Protein AF-A0A2J4YBK4-F1 (afdb_monomer)

Secondary structure (DSSP, 8-state):
--HHHHHHHHHHHHHHHSPPEEEEE-S--TTHHHHHHHHHHS---EEEEE-TT-TTHHHHHTTSEEPPHHHHHHS--SS--SEEEES---HHHHHHHHHT---SHHHHHHHHHHHTTPPEEE--TTT-TT-

Organism: NCBI:txid1134687

Sequence (131 aa):
MTDQQMEDLVERIIQRLRPPVLVMVTAAAGYRHAIRQRLAGCGESLHLALDSGIDDGEQWRAIGKTLPAADWQQELPSVSYKALLLPFLDYPLAADLVKGSLHGPVARRVHDALLSGLPVLALRYHCAPAS

Structure (mmCIF, N/CA/C/O backbone):
data_AF-A0A2J4YBK4-F1
#
_entry.id   AF-A0A2J4YBK4-F1
#
loop_
_atom_site.group_PDB
_atom_site.id
_atom_site.type_symbol
_atom_site.label_atom_id
_atom_site.label_alt_id
_atom_site.label_comp_id
_atom_site.label_asym_id
_atom_site.label_entity_id
_atom_site.label_seq_id
_atom_site.pdbx_PDB_ins_code
_atom_site.Cartn_x
_atom_site.Cartn_y
_atom_site.Cartn_z
_atom_site.occupancy
_atom_site.B_iso_or_equiv
_atom_site.auth_seq_id
_atom_site.auth_comp_id
_atom_site.auth_asym_id
_atom_site.auth_atom_id
_atom_site.pdbx_PDB_model_num
ATOM 1 N N . MET A 1 1 ? -28.035 19.383 20.417 1.00 56.47 1 MET A N 1
ATOM 2 C CA . MET A 1 1 ? -27.454 18.349 19.539 1.00 56.47 1 MET A CA 1
ATOM 3 C C . MET A 1 1 ? -28.577 17.815 18.688 1.00 56.47 1 MET A C 1
ATOM 5 O O . MET A 1 1 ? -29.600 17.451 19.251 1.00 56.47 1 MET A O 1
ATOM 9 N N . THR A 1 2 ? -28.431 17.874 17.371 1.00 83.69 2 THR A N 1
ATOM 10 C CA . THR A 1 2 ? -29.380 17.273 16.425 1.00 83.69 2 THR A CA 1
ATOM 11 C C . THR A 1 2 ? -28.954 15.839 16.112 1.00 83.69 2 THR A C 1
ATOM 13 O O . THR A 1 2 ? -27.771 15.521 16.235 1.00 83.69 2 THR A O 1
ATOM 16 N N . ASP A 1 3 ? -29.885 14.980 15.694 1.00 82.06 3 ASP A N 1
ATOM 17 C CA . ASP A 1 3 ? -29.578 13.584 15.338 1.00 82.06 3 ASP A CA 1
ATOM 18 C C . ASP A 1 3 ? -28.480 13.487 14.264 1.00 82.06 3 ASP A C 1
ATOM 20 O O . ASP A 1 3 ? -27.552 12.694 14.398 1.00 82.06 3 ASP A O 1
ATOM 24 N N . GLN A 1 4 ? -28.474 14.418 13.302 1.00 79.88 4 GLN A N 1
ATOM 25 C CA . GLN A 1 4 ? -27.421 14.559 12.288 1.00 79.88 4 GLN A CA 1
ATOM 26 C C . GLN A 1 4 ? -26.012 14.744 12.891 1.00 79.88 4 GLN A C 1
ATOM 28 O O . GLN A 1 4 ? -25.040 14.166 12.420 1.00 79.88 4 GLN A O 1
ATOM 33 N N . GLN A 1 5 ? -25.886 15.536 13.962 1.00 80.06 5 GLN A N 1
ATOM 34 C CA . GLN A 1 5 ? -24.597 15.764 14.626 1.00 80.06 5 GLN A CA 1
ATOM 35 C C . GLN A 1 5 ? -24.122 14.533 15.403 1.00 80.06 5 GLN A C 1
ATOM 37 O O . GLN A 1 5 ? -22.917 14.354 15.575 1.00 80.06 5 GLN A O 1
ATOM 42 N N . MET A 1 6 ? -25.049 13.707 15.900 1.00 80.50 6 MET A N 1
ATOM 43 C CA . MET A 1 6 ? -24.711 12.433 16.535 1.00 80.50 6 MET A CA 1
ATOM 44 C C . MET A 1 6 ? -24.243 11.411 15.503 1.00 80.50 6 MET A C 1
ATOM 46 O O . MET A 1 6 ? -23.223 10.769 15.740 1.00 80.50 6 MET A O 1
ATOM 50 N N . GLU A 1 7 ? -24.922 11.298 14.361 1.00 84.50 7 GLU A N 1
ATOM 51 C CA . GLU A 1 7 ? -24.507 10.409 13.268 1.00 84.50 7 GLU A CA 1
ATOM 52 C C . GLU A 1 7 ? -23.102 10.760 12.759 1.00 84.50 7 GLU A C 1
ATOM 54 O O . GLU A 1 7 ? -22.226 9.892 12.749 1.00 84.50 7 GLU A O 1
ATOM 59 N N . ASP A 1 8 ? -22.834 12.041 12.485 1.00 82.19 8 ASP A N 1
ATOM 60 C CA . ASP A 1 8 ? -21.510 12.513 12.055 1.00 82.19 8 ASP A CA 1
ATOM 61 C C . ASP A 1 8 ? -20.415 12.218 13.099 1.00 82.19 8 ASP A C 1
ATOM 63 O O . ASP A 1 8 ? -19.264 11.908 12.769 1.00 82.19 8 ASP A O 1
ATOM 67 N N . LEU A 1 9 ? -20.746 12.337 14.390 1.00 84.31 9 LEU A N 1
ATOM 68 C CA . LEU A 1 9 ? -19.809 12.061 15.477 1.00 84.31 9 LEU A CA 1
ATOM 69 C C . LEU A 1 9 ? -19.514 10.561 15.586 1.00 84.31 9 LEU A C 1
ATOM 71 O O . LEU A 1 9 ? -18.352 10.173 15.726 1.00 84.31 9 LEU A O 1
ATOM 75 N N . VAL A 1 10 ? -20.549 9.724 15.512 1.00 82.94 10 VAL A N 1
ATOM 76 C CA . VAL A 1 10 ? -20.431 8.263 15.559 1.00 82.94 10 VAL A CA 1
ATOM 77 C C . VAL A 1 10 ? -19.610 7.766 14.376 1.00 82.94 10 VAL A C 1
ATOM 79 O O . VAL A 1 10 ? -18.678 6.987 14.575 1.00 82.94 10 VAL A O 1
ATOM 82 N N . GLU A 1 11 ? -19.871 8.269 13.170 1.00 79.94 11 GLU A N 1
ATOM 83 C CA . GLU A 1 11 ? -19.113 7.901 11.977 1.00 79.94 11 GLU A CA 1
ATOM 84 C C . GLU A 1 11 ? -17.627 8.262 12.128 1.00 79.94 11 GLU A C 1
ATOM 86 O O . GLU A 1 11 ? -16.749 7.429 11.888 1.00 79.94 11 GLU A O 1
ATOM 91 N N . ARG A 1 12 ? -17.321 9.455 12.658 1.00 74.50 12 ARG A N 1
ATOM 92 C CA . ARG A 1 12 ? -15.939 9.874 12.957 1.00 74.50 12 ARG A CA 1
ATOM 93 C C . ARG A 1 12 ? -15.260 9.017 14.025 1.00 74.50 12 ARG A C 1
ATOM 95 O O . ARG A 1 12 ? -14.056 8.777 13.931 1.00 74.50 12 ARG A O 1
ATOM 102 N N . ILE A 1 13 ? -15.988 8.574 15.049 1.00 79.25 13 ILE A N 1
ATOM 103 C CA . ILE A 1 13 ? -15.440 7.710 16.106 1.00 79.25 13 ILE A CA 1
ATOM 104 C C . ILE A 1 13 ? -15.163 6.311 15.556 1.00 79.25 13 ILE A C 1
ATOM 106 O O . ILE A 1 13 ? -14.072 5.785 15.763 1.00 79.25 13 ILE A O 1
ATOM 110 N N . ILE A 1 14 ? -16.101 5.734 14.803 1.00 76.06 14 ILE A N 1
ATOM 111 C CA . ILE A 1 14 ? -15.923 4.426 14.163 1.00 76.06 14 ILE A CA 1
ATOM 112 C C . ILE A 1 14 ? -14.732 4.464 13.201 1.00 76.06 14 ILE A C 1
ATOM 114 O O . ILE A 1 14 ? -13.900 3.559 13.225 1.00 76.06 14 ILE A O 1
ATOM 118 N N . GLN A 1 15 ? -14.596 5.533 12.413 1.00 67.38 15 GLN A N 1
ATOM 119 C CA . GLN A 1 15 ? -13.450 5.737 11.526 1.00 67.38 15 GLN A CA 1
ATOM 120 C C . GLN A 1 15 ? -12.113 5.778 12.275 1.00 67.38 15 GLN A C 1
ATOM 122 O O . GLN A 1 15 ? -11.118 5.233 11.808 1.00 67.38 15 GLN A O 1
ATOM 127 N N . ARG A 1 16 ? -12.086 6.368 13.475 1.00 68.44 16 ARG A N 1
ATOM 128 C CA . ARG A 1 16 ? -10.891 6.400 14.333 1.00 68.44 16 ARG A CA 1
ATOM 129 C C . ARG A 1 16 ? -10.563 5.062 14.992 1.00 68.44 16 ARG A C 1
ATOM 131 O O . ARG A 1 16 ? -9.412 4.851 15.357 1.00 68.44 16 ARG A O 1
ATOM 138 N N . LEU A 1 17 ? -11.555 4.193 15.171 1.00 75.81 17 LEU A N 1
ATOM 139 C CA . LEU A 1 17 ? -11.377 2.865 15.761 1.00 75.81 17 LEU A CA 1
ATOM 140 C C . LEU A 1 17 ? -10.903 1.825 14.738 1.00 75.81 17 LEU A C 1
ATOM 142 O O . LEU A 1 17 ? -10.363 0.792 15.132 1.00 75.81 17 LEU A O 1
ATOM 146 N N . ARG A 1 18 ? -11.097 2.071 13.436 1.00 83.06 18 ARG A N 1
ATOM 147 C CA . ARG A 1 18 ? -10.636 1.152 12.391 1.00 83.06 18 ARG A CA 1
ATOM 148 C C . ARG A 1 18 ? -9.106 1.182 12.284 1.00 83.06 18 ARG A C 1
ATOM 150 O O . ARG A 1 18 ? -8.525 2.269 12.233 1.00 83.06 18 ARG A O 1
ATOM 157 N N . PRO A 1 19 ? -8.443 0.013 12.208 1.00 90.62 19 PRO A N 1
ATOM 158 C CA . PRO A 1 19 ? -7.005 -0.026 12.007 1.00 90.62 19 PRO A CA 1
ATOM 159 C C . PRO A 1 19 ? -6.648 0.626 10.659 1.00 90.62 19 PRO A C 1
ATOM 161 O O . PRO A 1 19 ? -7.325 0.353 9.661 1.00 90.62 19 PRO A O 1
ATOM 164 N N . PRO A 1 20 ? -5.612 1.480 10.600 1.00 94.06 20 PRO A N 1
ATOM 165 C CA . PRO A 1 20 ? -5.244 2.172 9.372 1.00 94.06 20 PRO A CA 1
ATOM 166 C C . PRO A 1 20 ? -4.738 1.206 8.292 1.00 94.06 20 PRO A C 1
ATOM 168 O O . PRO A 1 20 ? -4.363 0.060 8.562 1.00 94.06 20 PRO A O 1
ATOM 171 N N . VAL A 1 21 ? -4.688 1.695 7.055 1.00 95.25 21 VAL A N 1
ATOM 172 C CA . VAL A 1 21 ? -3.984 1.056 5.937 1.00 95.25 21 VAL A CA 1
ATOM 173 C C . VAL A 1 21 ? -2.603 1.672 5.808 1.00 95.25 21 VAL A C 1
ATOM 175 O O . VAL A 1 21 ? -2.472 2.894 5.717 1.00 95.25 21 VAL A O 1
ATOM 178 N N . LEU A 1 22 ? -1.577 0.826 5.756 1.00 96.69 22 LEU A N 1
ATOM 179 C CA . LEU A 1 22 ? -0.231 1.260 5.406 1.00 96.69 22 LEU A CA 1
ATOM 180 C C . LEU A 1 22 ? -0.114 1.329 3.884 1.00 96.69 22 LEU A C 1
ATOM 182 O O . LEU A 1 22 ? -0.236 0.311 3.217 1.00 96.69 22 LEU A O 1
ATOM 186 N N . VAL A 1 23 ? 0.131 2.507 3.323 1.00 95.50 23 VAL A N 1
ATOM 187 C CA . VAL A 1 23 ? 0.313 2.701 1.881 1.00 95.50 23 VAL A CA 1
ATOM 188 C C . VAL A 1 23 ? 1.783 2.979 1.601 1.00 95.50 23 VAL A C 1
ATOM 190 O O . VAL A 1 23 ? 2.321 3.984 2.064 1.00 95.50 23 VAL A O 1
ATOM 193 N N . MET A 1 24 ? 2.427 2.105 0.831 1.00 94.25 24 MET A N 1
ATOM 194 C CA . MET A 1 24 ? 3.820 2.275 0.412 1.00 94.25 24 MET A CA 1
ATOM 195 C C . MET A 1 24 ? 3.880 2.839 -0.997 1.00 94.25 24 MET A C 1
ATOM 197 O O . MET A 1 24 ? 3.503 2.169 -1.955 1.00 94.25 24 MET A O 1
ATOM 201 N N . VAL A 1 25 ? 4.339 4.078 -1.128 1.00 91.56 25 VAL A N 1
ATOM 202 C CA . VAL A 1 25 ? 4.431 4.769 -2.415 1.00 91.56 25 VAL A CA 1
ATOM 203 C C . VAL A 1 25 ? 5.873 4.699 -2.898 1.00 91.56 25 VAL A C 1
ATOM 205 O O . VAL A 1 25 ? 6.792 4.994 -2.139 1.00 91.56 25 VAL A O 1
ATOM 208 N N . THR A 1 26 ? 6.061 4.309 -4.155 1.00 89.12 26 THR A N 1
ATOM 209 C CA . THR A 1 26 ? 7.371 4.190 -4.810 1.00 89.12 26 THR A CA 1
ATOM 210 C C . THR A 1 26 ? 7.558 5.280 -5.867 1.00 89.12 26 THR A C 1
ATOM 212 O O . THR A 1 26 ? 6.619 5.996 -6.229 1.00 89.12 26 THR A O 1
ATOM 215 N N . ALA A 1 27 ? 8.768 5.375 -6.424 1.00 83.88 27 ALA A N 1
ATOM 216 C CA . ALA A 1 27 ? 9.092 6.281 -7.525 1.00 83.88 27 ALA A CA 1
ATOM 217 C C . ALA A 1 27 ? 8.410 5.921 -8.868 1.00 83.88 27 ALA A C 1
ATOM 219 O O . ALA A 1 27 ? 8.535 6.668 -9.839 1.00 83.88 27 ALA A O 1
ATOM 220 N N . ALA A 1 28 ? 7.609 4.853 -8.948 1.00 79.44 28 ALA A N 1
ATOM 221 C CA . ALA A 1 28 ? 6.833 4.538 -10.147 1.00 79.44 28 ALA A CA 1
ATOM 222 C C . ALA A 1 28 ? 5.820 5.657 -10.461 1.00 79.44 28 ALA A C 1
ATOM 224 O O . ALA A 1 28 ? 5.045 6.063 -9.597 1.00 79.44 28 ALA A O 1
ATOM 225 N N . ALA A 1 29 ? 5.848 6.194 -11.684 1.00 69.81 29 ALA A N 1
ATOM 226 C CA . ALA A 1 29 ? 5.127 7.423 -12.049 1.00 69.81 29 ALA A CA 1
ATOM 227 C C . ALA A 1 29 ? 3.737 7.211 -12.680 1.00 69.81 29 ALA A C 1
ATOM 229 O O . ALA A 1 29 ? 2.962 8.162 -12.794 1.00 69.81 29 ALA A O 1
ATOM 230 N N . GLY A 1 30 ? 3.394 5.991 -13.103 1.00 72.38 30 GLY A N 1
ATOM 231 C CA . GLY A 1 30 ? 2.123 5.741 -13.790 1.00 72.38 30 GLY A CA 1
ATOM 232 C C . GLY A 1 30 ? 0.928 6.092 -12.902 1.00 72.38 30 GLY A C 1
ATOM 233 O O . GLY A 1 30 ? 0.917 5.721 -11.750 1.00 72.38 30 GLY A O 1
ATOM 234 N N . TYR A 1 31 ? -0.088 6.797 -13.403 1.00 74.62 31 TYR A N 1
ATOM 235 C CA . TYR A 1 31 ? -1.429 6.877 -12.787 1.00 74.62 31 TYR A CA 1
ATOM 236 C C . TYR A 1 31 ? -1.540 7.328 -11.316 1.00 74.62 31 TYR A C 1
ATOM 238 O O . TYR A 1 31 ? -2.589 7.156 -10.686 1.00 74.62 31 TYR A O 1
ATOM 246 N N . ARG A 1 32 ? -0.503 7.973 -10.769 1.00 82.19 32 ARG A N 1
ATOM 247 C CA . ARG A 1 32 ? -0.477 8.438 -9.374 1.00 82.19 32 ARG A CA 1
ATOM 248 C C . ARG A 1 32 ? -1.674 9.318 -9.018 1.00 82.19 32 ARG A C 1
ATOM 250 O O . ARG A 1 32 ? -2.228 9.190 -7.932 1.00 82.19 32 ARG A O 1
ATOM 257 N N . HIS A 1 33 ? -2.117 10.161 -9.951 1.00 84.62 33 HIS A N 1
ATOM 258 C CA . HIS A 1 33 ? -3.288 11.015 -9.757 1.00 84.62 33 HIS A CA 1
ATOM 259 C C . HIS A 1 33 ? -4.579 10.212 -9.530 1.00 84.62 33 HIS A C 1
ATOM 261 O O . HIS A 1 33 ? -5.272 10.442 -8.541 1.00 84.62 33 HIS A O 1
ATOM 267 N N . ALA A 1 34 ? -4.879 9.245 -10.404 1.00 84.56 34 ALA A N 1
ATOM 268 C CA . ALA A 1 34 ? -6.097 8.437 -10.312 1.00 84.56 34 ALA A CA 1
ATOM 269 C C . ALA A 1 34 ? -6.119 7.590 -9.033 1.00 84.56 34 ALA A C 1
ATOM 271 O O . ALA A 1 34 ? -7.134 7.508 -8.343 1.00 84.56 34 ALA A O 1
ATOM 272 N N . ILE A 1 35 ? -4.973 7.009 -8.680 1.00 86.31 35 ILE A N 1
ATOM 273 C CA . ILE A 1 35 ? -4.821 6.230 -7.452 1.00 86.31 35 ILE A CA 1
ATOM 274 C C . ILE A 1 35 ? -5.023 7.106 -6.220 1.00 86.31 35 ILE A C 1
ATOM 276 O O . ILE A 1 35 ? -5.800 6.738 -5.342 1.00 86.31 35 ILE A O 1
ATOM 280 N N . ARG A 1 36 ? -4.384 8.281 -6.162 1.00 89.94 36 ARG A N 1
ATOM 281 C CA . ARG A 1 36 ? -4.586 9.217 -5.051 1.00 89.94 36 ARG A CA 1
ATOM 282 C C . ARG A 1 36 ? -6.042 9.623 -4.899 1.00 89.94 36 ARG A C 1
ATOM 284 O O . ARG A 1 36 ? -6.531 9.630 -3.778 1.00 89.94 36 ARG A O 1
ATOM 291 N N . GLN A 1 37 ? -6.735 9.936 -5.995 1.00 88.00 37 GLN A N 1
ATOM 292 C CA . GLN A 1 37 ? -8.150 10.304 -5.930 1.00 88.00 37 GLN A CA 1
ATOM 293 C C . GLN A 1 37 ? -9.009 9.175 -5.357 1.00 88.00 37 GLN A C 1
ATOM 295 O O . GLN A 1 37 ? -9.834 9.415 -4.478 1.00 88.00 37 GLN A O 1
ATOM 300 N N . ARG A 1 38 ? -8.788 7.934 -5.801 1.00 87.19 38 ARG A N 1
ATOM 301 C CA . ARG A 1 38 ? -9.522 6.774 -5.278 1.00 87.19 38 ARG A CA 1
ATOM 302 C C . ARG A 1 38 ? -9.206 6.501 -3.809 1.00 87.19 38 ARG A C 1
ATOM 304 O O . ARG A 1 38 ? -10.114 6.187 -3.048 1.00 87.19 38 ARG A O 1
ATOM 311 N N . LEU A 1 39 ? -7.948 6.663 -3.399 1.00 89.38 39 LEU A N 1
ATOM 312 C CA . LEU A 1 39 ? -7.542 6.520 -2.000 1.00 89.38 39 LEU A CA 1
ATOM 313 C C . LEU A 1 39 ? -8.116 7.626 -1.113 1.00 89.38 39 LEU A C 1
ATOM 315 O O . LEU A 1 39 ? -8.605 7.333 -0.030 1.00 89.38 39 LEU A O 1
ATOM 319 N N . ALA A 1 40 ? -8.146 8.871 -1.582 1.00 89.12 40 ALA A N 1
ATOM 320 C CA . ALA A 1 40 ? -8.802 9.959 -0.863 1.00 89.12 40 ALA A CA 1
ATOM 321 C C . ALA A 1 40 ? -10.311 9.703 -0.680 1.00 89.12 40 ALA A C 1
ATOM 323 O O . ALA A 1 40 ? -10.876 10.055 0.351 1.00 89.12 40 ALA A O 1
ATOM 324 N N . GLY A 1 41 ? -10.957 9.064 -1.661 1.00 86.56 41 GLY A N 1
ATOM 325 C CA . GLY A 1 41 ? -12.387 8.748 -1.631 1.00 86.56 41 GLY A CA 1
ATOM 326 C C . GLY A 1 41 ? -12.769 7.452 -0.908 1.00 86.56 41 GLY A C 1
ATOM 327 O O . GLY A 1 4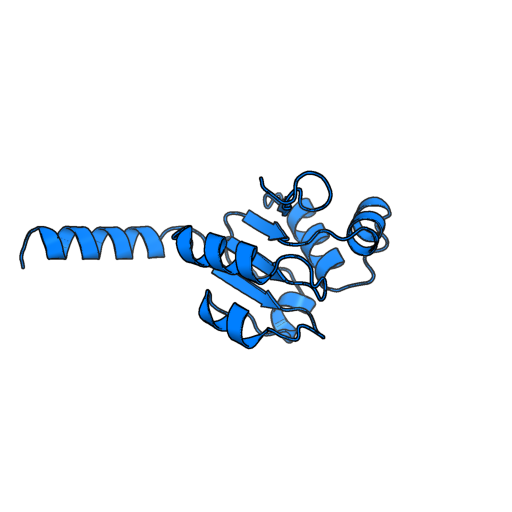1 ? -13.956 7.221 -0.702 1.00 86.56 41 GLY A O 1
ATOM 328 N N . CYS A 1 42 ? -11.816 6.595 -0.520 1.00 84.81 42 CYS A N 1
ATOM 329 C CA . CYS A 1 42 ? -12.139 5.284 0.066 1.00 84.81 42 CYS A CA 1
ATOM 330 C C . CYS A 1 42 ? -12.592 5.348 1.533 1.00 84.81 42 CYS A C 1
ATOM 332 O O . CYS A 1 42 ? -13.088 4.357 2.063 1.00 84.81 42 CYS A O 1
ATOM 334 N N . GLY A 1 43 ? -12.427 6.505 2.184 1.00 85.31 43 GLY A N 1
ATOM 335 C CA . GLY A 1 43 ? -12.841 6.716 3.570 1.00 85.31 43 GLY A CA 1
ATOM 336 C C . GLY A 1 43 ? -12.026 5.917 4.585 1.00 85.31 43 GLY A C 1
ATOM 337 O O . GLY A 1 43 ? -12.509 5.688 5.683 1.00 85.31 43 GLY A O 1
ATOM 338 N N . GLU A 1 44 ? -10.825 5.460 4.234 1.00 89.44 44 GLU A N 1
ATOM 339 C CA . GLU A 1 44 ? -9.939 4.726 5.137 1.00 89.44 44 GLU A CA 1
ATOM 340 C C . GLU A 1 44 ? -8.905 5.650 5.777 1.00 89.44 44 GLU A C 1
ATOM 342 O O . GLU A 1 44 ? -8.432 6.601 5.157 1.00 89.44 44 GLU A O 1
ATOM 347 N N . SER A 1 45 ? -8.498 5.345 7.011 1.00 91.75 45 SER A N 1
ATOM 348 C CA . SER A 1 45 ? -7.352 6.014 7.629 1.00 91.75 45 SER A CA 1
ATOM 349 C C . SER A 1 45 ? -6.060 5.532 6.965 1.00 91.75 45 SER A C 1
ATOM 351 O O . SER A 1 45 ? -5.718 4.351 7.046 1.00 91.75 45 SER A O 1
ATOM 353 N N . LEU A 1 46 ? -5.348 6.434 6.287 1.00 94.31 46 LEU A N 1
ATOM 354 C CA . LEU A 1 46 ? -4.140 6.107 5.527 1.00 94.31 46 LEU A CA 1
ATOM 355 C C . LEU A 1 46 ? -2.883 6.567 6.268 1.00 94.31 46 LEU A C 1
ATOM 357 O O . LEU A 1 46 ? -2.740 7.747 6.598 1.00 94.31 46 LEU A O 1
ATOM 361 N N . HIS A 1 47 ? -1.945 5.644 6.477 1.00 95.94 47 HIS A N 1
ATOM 362 C CA . HIS A 1 47 ? -0.566 5.952 6.851 1.00 95.94 47 HIS A CA 1
ATOM 363 C C . HIS A 1 47 ? 0.331 5.774 5.626 1.00 95.94 47 HIS A C 1
ATOM 365 O O . HIS A 1 47 ? 0.344 4.708 5.019 1.00 95.94 47 HIS A O 1
ATOM 371 N N . LEU A 1 48 ? 1.077 6.808 5.253 1.00 95.69 48 LEU A N 1
ATOM 372 C CA . LEU A 1 48 ? 1.835 6.865 4.008 1.00 95.69 48 LEU A CA 1
ATOM 373 C C . LEU A 1 48 ? 3.329 6.710 4.288 1.00 95.69 48 LEU A C 1
ATOM 375 O O . LEU A 1 48 ? 3.929 7.539 4.972 1.00 95.69 48 LEU A O 1
ATOM 379 N N . ALA A 1 49 ? 3.927 5.671 3.721 1.00 95.56 49 ALA A N 1
ATOM 380 C CA . ALA A 1 49 ? 5.366 5.472 3.653 1.00 95.56 49 ALA A CA 1
ATOM 381 C C . ALA A 1 49 ? 5.834 5.869 2.248 1.00 95.56 49 ALA A C 1
ATOM 383 O O . ALA A 1 49 ? 5.571 5.169 1.269 1.00 95.56 49 ALA A O 1
ATOM 384 N N . LEU A 1 50 ? 6.460 7.041 2.150 1.00 93.75 50 LEU A N 1
ATOM 385 C CA . LEU A 1 50 ? 6.917 7.619 0.888 1.00 93.75 50 LEU A CA 1
ATOM 386 C C . LEU A 1 50 ? 8.392 7.286 0.680 1.00 93.75 50 LEU A C 1
ATOM 388 O O . LEU A 1 50 ? 9.230 7.735 1.464 1.00 93.75 50 LEU A O 1
ATOM 392 N N . ASP A 1 51 ? 8.700 6.516 -0.362 1.00 90.62 51 ASP A N 1
ATOM 393 C CA . ASP A 1 51 ? 10.080 6.283 -0.783 1.00 90.62 51 ASP A CA 1
ATOM 394 C C . ASP A 1 51 ? 10.752 7.573 -1.293 1.00 90.62 51 ASP A C 1
ATOM 396 O O . ASP A 1 51 ? 10.106 8.572 -1.625 1.00 90.62 51 ASP A O 1
ATOM 400 N N . SER A 1 52 ? 12.079 7.565 -1.338 1.00 83.81 52 SER A N 1
ATOM 401 C CA . SER A 1 52 ? 12.860 8.651 -1.928 1.00 83.81 52 SER A CA 1
ATOM 402 C C . SER A 1 52 ? 12.593 8.790 -3.436 1.00 83.81 52 SER A C 1
ATOM 404 O O . SER A 1 52 ? 12.298 7.814 -4.122 1.00 83.81 52 SER A O 1
ATOM 406 N N . GLY A 1 53 ? 12.687 10.015 -3.966 1.00 81.12 53 GLY A N 1
ATOM 407 C CA . GLY A 1 53 ? 12.514 10.267 -5.405 1.00 81.12 53 GLY A CA 1
ATOM 408 C C . GLY A 1 53 ? 11.057 10.324 -5.885 1.00 81.12 53 GLY A C 1
ATOM 409 O O . GLY A 1 53 ? 10.782 10.096 -7.060 1.00 81.12 53 GLY A O 1
ATOM 410 N N . ILE A 1 54 ? 10.106 10.613 -4.992 1.00 85.38 54 ILE A N 1
ATOM 411 C CA . ILE A 1 54 ? 8.703 10.851 -5.358 1.00 85.38 54 ILE A CA 1
ATOM 412 C C . ILE A 1 54 ? 8.489 12.341 -5.637 1.00 85.38 54 ILE A C 1
ATOM 414 O O . ILE A 1 54 ? 8.403 13.146 -4.711 1.00 85.38 54 ILE A O 1
ATOM 418 N N . ASP A 1 55 ? 8.331 12.685 -6.915 1.00 84.31 55 ASP A N 1
ATOM 419 C CA . ASP A 1 55 ? 8.125 14.075 -7.359 1.00 84.31 55 ASP A CA 1
ATOM 420 C C . ASP A 1 55 ? 6.843 14.730 -6.818 1.00 84.31 55 ASP A C 1
ATOM 422 O O . ASP A 1 55 ? 6.798 15.936 -6.595 1.00 84.31 55 ASP A O 1
ATOM 426 N N . ASP A 1 56 ? 5.787 13.945 -6.589 1.00 87.31 56 ASP A N 1
ATOM 427 C CA . ASP A 1 56 ? 4.473 14.419 -6.140 1.00 87.31 56 ASP A CA 1
ATOM 428 C C . ASP A 1 56 ? 4.180 14.078 -4.669 1.00 87.31 56 ASP A C 1
ATOM 430 O O . ASP A 1 56 ? 3.039 13.811 -4.274 1.00 87.31 56 ASP A O 1
ATOM 434 N N . GLY A 1 57 ? 5.230 14.079 -3.842 1.00 87.75 57 GLY A N 1
ATOM 435 C CA . GLY A 1 57 ? 5.152 13.744 -2.420 1.00 87.75 57 GLY A CA 1
ATOM 436 C C . GLY A 1 57 ? 4.152 14.604 -1.641 1.00 87.75 57 GLY A C 1
ATOM 437 O O . GLY A 1 57 ? 3.428 14.075 -0.800 1.00 87.75 57 GLY A O 1
ATOM 438 N N . GLU A 1 58 ? 4.039 15.899 -1.949 1.00 90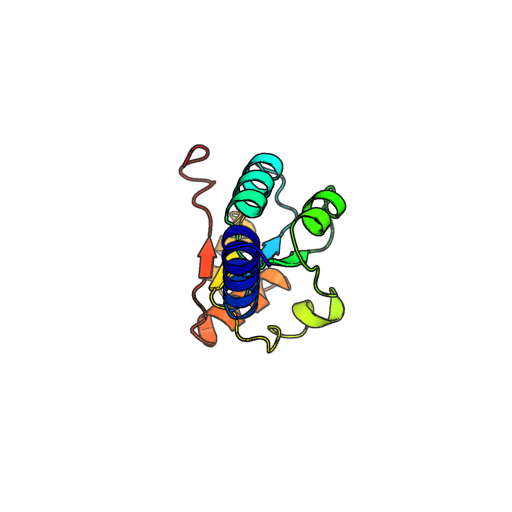.00 58 GLU A N 1
ATOM 439 C CA . GLU A 1 58 ? 3.072 16.797 -1.295 1.00 90.00 58 GLU A CA 1
ATOM 440 C C . GLU A 1 58 ? 1.619 16.387 -1.565 1.00 90.00 58 GLU A C 1
ATOM 442 O O . GLU A 1 58 ? 0.782 16.382 -0.662 1.00 90.00 58 GLU A O 1
ATOM 447 N N . GLN A 1 59 ? 1.311 15.962 -2.791 1.00 92.00 59 GLN A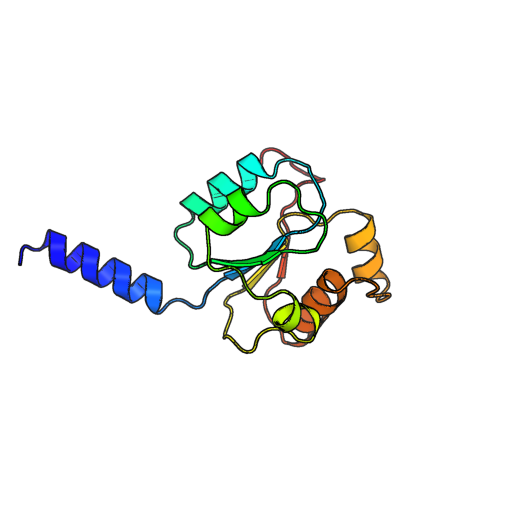 N 1
ATOM 448 C CA . GLN A 1 59 ? -0.028 15.504 -3.154 1.00 92.00 59 GLN A CA 1
ATOM 449 C C . GLN A 1 59 ? -0.387 14.197 -2.441 1.00 92.00 59 GLN A C 1
ATOM 451 O O . GLN A 1 59 ? -1.558 13.961 -2.152 1.00 92.00 59 GLN A O 1
ATOM 456 N N . TRP A 1 60 ? 0.600 13.347 -2.147 1.00 91.56 60 TRP A N 1
ATOM 457 C CA . TRP A 1 60 ? 0.397 12.174 -1.300 1.00 91.56 60 TRP A CA 1
ATOM 458 C C . TRP A 1 60 ? 0.176 12.567 0.159 1.00 91.56 60 TRP A C 1
ATOM 460 O O . TRP A 1 60 ? -0.791 12.118 0.763 1.00 91.56 60 TRP A O 1
ATOM 470 N N . ARG A 1 61 ? 0.994 13.466 0.716 1.00 91.88 61 ARG A N 1
ATOM 471 C CA . ARG A 1 61 ? 0.841 13.949 2.102 1.00 91.88 61 ARG A CA 1
ATOM 472 C C . ARG A 1 61 ? -0.545 14.536 2.381 1.00 91.88 61 ARG A C 1
ATOM 474 O O . ARG A 1 61 ? -1.033 14.425 3.499 1.00 91.88 61 ARG A O 1
ATOM 481 N N . ALA A 1 62 ? -1.198 15.108 1.370 1.00 92.31 62 ALA A N 1
ATOM 482 C CA . ALA A 1 62 ? -2.542 15.666 1.494 1.00 92.31 62 ALA A CA 1
ATOM 483 C C . ALA A 1 62 ? -3.649 14.625 1.766 1.00 92.31 62 ALA A C 1
ATOM 485 O O . ALA A 1 62 ? -4.714 15.004 2.249 1.00 92.31 62 ALA A O 1
ATOM 486 N N . ILE A 1 63 ? -3.432 13.336 1.466 1.00 92.44 63 ILE A N 1
ATOM 487 C CA . ILE A 1 63 ? -4.476 12.297 1.569 1.00 92.44 63 ILE A CA 1
ATOM 488 C C . ILE A 1 63 ? -4.334 11.386 2.798 1.00 92.44 63 ILE A C 1
ATOM 490 O O . ILE A 1 63 ? -5.158 10.497 2.991 1.00 92.44 63 ILE A O 1
ATOM 494 N N . GLY A 1 64 ? -3.301 11.563 3.629 1.00 92.62 64 GLY A N 1
ATOM 495 C CA . GLY A 1 64 ? -3.059 10.681 4.771 1.00 92.62 64 GLY A CA 1
ATOM 496 C C . GLY A 1 64 ? -1.893 11.105 5.661 1.00 92.62 64 GLY A C 1
ATOM 497 O O . GLY A 1 64 ? -1.127 12.015 5.349 1.00 92.62 64 GLY A O 1
ATOM 498 N N . LYS A 1 65 ? -1.728 10.415 6.791 1.00 94.38 65 LYS A N 1
ATOM 499 C CA . LYS A 1 65 ? -0.632 10.675 7.730 1.00 94.38 65 LYS A CA 1
ATOM 500 C C . LYS A 1 65 ? 0.672 10.129 7.162 1.00 94.38 65 LYS A C 1
ATOM 502 O O . LYS A 1 65 ? 0.813 8.923 7.005 1.00 94.38 65 LYS A O 1
ATOM 507 N N . THR A 1 66 ? 1.654 10.985 6.914 1.00 94.81 66 THR A N 1
ATOM 508 C CA . THR A 1 66 ? 2.968 10.532 6.431 1.00 94.81 66 THR A CA 1
ATOM 509 C C . THR A 1 66 ? 3.848 10.060 7.581 1.00 94.81 66 THR A C 1
ATOM 511 O O . THR A 1 66 ? 3.933 10.719 8.617 1.00 94.81 66 THR A O 1
ATOM 514 N N . LEU A 1 67 ? 4.480 8.905 7.396 1.00 94.69 67 LEU A N 1
ATOM 515 C CA . LEU A 1 67 ? 5.435 8.334 8.335 1.00 94.69 67 LEU A CA 1
ATOM 516 C C . LEU A 1 67 ? 6.842 8.878 8.048 1.00 94.69 67 LEU A C 1
ATOM 518 O O . LEU A 1 67 ? 7.215 8.995 6.875 1.00 94.69 67 LEU A O 1
ATOM 522 N N . PRO A 1 68 ? 7.647 9.184 9.080 1.00 92.94 68 PRO A N 1
ATOM 523 C CA . PRO A 1 68 ? 9.046 9.543 8.891 1.00 92.94 68 PRO A CA 1
ATOM 524 C C . PRO A 1 68 ? 9.807 8.422 8.179 1.00 92.94 68 PRO A C 1
ATOM 526 O O . PRO A 1 68 ? 9.656 7.250 8.520 1.00 92.94 68 PRO A O 1
ATOM 529 N N . ALA A 1 69 ? 10.642 8.782 7.199 1.00 91.50 69 ALA A N 1
ATOM 530 C CA . ALA A 1 69 ? 11.417 7.810 6.426 1.00 91.50 69 ALA A CA 1
ATOM 531 C C . ALA A 1 69 ? 12.304 6.929 7.313 1.00 91.50 69 ALA A C 1
ATOM 533 O O . ALA A 1 69 ? 12.351 5.721 7.115 1.00 91.50 69 ALA A O 1
ATOM 534 N N . ALA A 1 70 ? 12.939 7.524 8.326 1.00 90.06 70 ALA A N 1
ATOM 535 C CA . ALA A 1 70 ? 13.794 6.806 9.264 1.00 90.06 70 ALA A CA 1
ATOM 536 C C . ALA A 1 70 ? 13.063 5.658 9.981 1.00 90.06 70 ALA A C 1
ATOM 538 O O . ALA A 1 70 ? 13.656 4.600 10.172 1.00 90.06 70 ALA A O 1
ATOM 539 N N . ASP A 1 71 ? 11.781 5.840 10.306 1.00 91.31 71 ASP A N 1
ATOM 540 C CA . ASP A 1 71 ? 11.012 4.870 11.084 1.00 91.31 71 ASP A CA 1
ATOM 541 C C . ASP A 1 71 ? 10.640 3.660 10.216 1.00 91.31 71 ASP A C 1
ATOM 543 O O . ASP A 1 71 ? 11.008 2.524 10.508 1.00 91.31 71 ASP A O 1
ATOM 547 N N . TRP A 1 72 ? 9.950 3.893 9.092 1.00 93.69 72 TRP A N 1
ATOM 548 C CA . TRP A 1 72 ? 9.431 2.793 8.271 1.00 93.69 72 TRP A CA 1
ATOM 549 C C . TRP A 1 72 ? 10.519 2.098 7.436 1.00 93.69 72 TRP A C 1
ATOM 551 O O . TRP A 1 72 ? 10.373 0.928 7.073 1.00 93.69 72 TRP A O 1
ATOM 561 N N . GLN A 1 73 ? 11.627 2.777 7.114 1.00 94.06 73 GLN A N 1
ATOM 562 C CA . GLN A 1 73 ? 12.731 2.159 6.367 1.00 94.06 73 GLN A CA 1
ATOM 563 C C . GLN A 1 73 ? 13.557 1.196 7.225 1.00 94.06 73 GLN A C 1
ATOM 565 O O . GLN A 1 73 ? 14.172 0.278 6.678 1.00 94.06 73 GLN A O 1
ATOM 570 N N . GLN A 1 74 ? 13.550 1.345 8.553 1.00 91.69 74 GLN A N 1
ATOM 571 C CA . GLN A 1 74 ? 14.282 0.460 9.465 1.00 91.69 74 GLN A CA 1
ATOM 572 C C . GLN A 1 74 ? 13.472 -0.772 9.855 1.00 91.69 74 GLN A C 1
ATOM 574 O O . GLN A 1 74 ? 13.949 -1.893 9.658 1.00 91.69 74 GLN A O 1
ATOM 579 N N . GLU A 1 75 ? 12.212 -0.583 10.245 1.00 92.75 75 GLU A N 1
ATOM 580 C CA . GLU A 1 75 ? 11.309 -1.673 10.618 1.00 92.75 75 GLU A CA 1
ATOM 581 C C . GLU A 1 75 ? 9.871 -1.455 10.134 1.00 92.75 75 GLU A C 1
ATOM 583 O O . GLU A 1 75 ? 9.470 -0.353 9.752 1.00 92.75 75 GLU A O 1
ATOM 588 N N . LEU A 1 76 ? 9.083 -2.535 10.101 1.00 90.94 76 LEU A N 1
ATOM 589 C CA . LEU A 1 76 ? 7.649 -2.420 9.858 1.00 90.94 76 LEU A CA 1
ATOM 590 C C . LEU A 1 76 ? 7.024 -1.687 11.059 1.00 90.94 76 LEU A C 1
ATOM 592 O O . LEU A 1 76 ? 7.209 -2.146 12.184 1.00 90.94 76 LEU A O 1
ATOM 596 N N . PRO A 1 77 ? 6.287 -0.576 10.864 1.00 91.44 77 PRO A N 1
ATOM 597 C CA . PRO A 1 77 ? 5.792 0.190 12.000 1.00 91.44 77 PRO A CA 1
ATOM 598 C C . PRO A 1 77 ? 4.848 -0.648 12.874 1.00 91.44 77 PRO A C 1
ATOM 600 O O . PRO A 1 77 ? 3.915 -1.258 12.358 1.00 91.44 77 PRO A O 1
ATOM 603 N N . SER A 1 78 ? 5.026 -0.598 14.197 1.00 86.62 78 SER A N 1
ATOM 604 C CA . SER A 1 78 ? 4.314 -1.437 15.184 1.00 86.62 78 SER A CA 1
ATOM 605 C C . SER A 1 78 ? 2.813 -1.152 15.346 1.00 86.62 78 SER A C 1
ATOM 607 O O . SER A 1 78 ? 2.153 -1.726 16.211 1.00 86.62 78 SER A O 1
ATOM 609 N N . VAL A 1 79 ? 2.256 -0.238 14.551 1.00 90.12 79 VAL A N 1
ATOM 610 C CA . VAL A 1 79 ? 0.815 0.034 14.527 1.00 90.12 79 VAL A CA 1
ATOM 611 C C . VAL A 1 79 ? 0.092 -1.202 13.989 1.00 90.12 79 VAL A C 1
ATOM 613 O O . VAL A 1 79 ? 0.525 -1.803 13.011 1.00 90.12 79 VAL A O 1
ATOM 616 N N . SER A 1 80 ? -1.040 -1.568 14.596 1.00 91.12 80 SER A N 1
ATOM 617 C CA . SER A 1 80 ? -1.894 -2.625 14.050 1.00 91.12 80 SER A CA 1
ATOM 618 C C . SER A 1 80 ? -2.538 -2.124 12.758 1.00 91.12 80 SER A C 1
ATOM 620 O O . SER A 1 80 ? -3.474 -1.327 12.784 1.00 91.12 80 SER A O 1
ATOM 622 N N . TYR A 1 81 ? -1.982 -2.531 11.622 1.00 94.75 81 TYR A N 1
ATOM 623 C CA . TYR A 1 81 ? -2.524 -2.223 10.305 1.00 94.75 81 TYR A CA 1
ATOM 624 C C . TYR A 1 81 ? -3.522 -3.291 9.884 1.00 94.75 81 TYR A C 1
ATOM 626 O O . TYR A 1 81 ? -3.322 -4.477 10.133 1.00 94.75 81 TYR A O 1
ATOM 634 N N . LYS A 1 82 ? -4.578 -2.879 9.181 1.00 94.38 82 LYS A N 1
ATOM 635 C CA . LYS A 1 82 ? -5.522 -3.836 8.587 1.00 94.38 82 LYS A CA 1
ATOM 636 C C . LYS A 1 82 ? -4.951 -4.509 7.333 1.00 94.38 82 LYS A C 1
ATOM 638 O O . LYS A 1 82 ? -5.325 -5.631 7.010 1.00 94.38 82 LYS A O 1
ATOM 643 N N . ALA A 1 83 ? -4.103 -3.786 6.600 1.00 95.75 83 ALA A N 1
ATOM 644 C CA . ALA A 1 83 ? -3.453 -4.220 5.369 1.00 95.75 83 ALA A CA 1
ATOM 645 C C . ALA A 1 83 ? -2.297 -3.273 5.012 1.00 95.75 83 ALA A C 1
ATOM 647 O O . ALA A 1 83 ? -2.289 -2.103 5.414 1.00 95.75 83 ALA A O 1
ATOM 648 N N . LEU A 1 84 ? -1.376 -3.773 4.191 1.00 96.31 84 LEU A N 1
ATOM 649 C CA . LEU A 1 84 ? -0.408 -2.984 3.440 1.00 96.31 84 LEU A CA 1
ATOM 650 C C . LEU A 1 84 ? -0.875 -2.891 1.986 1.00 96.31 84 LEU A C 1
ATOM 652 O O . LEU A 1 84 ? -1.110 -3.903 1.331 1.00 96.31 84 LEU A O 1
ATOM 656 N N . LEU A 1 85 ? -0.995 -1.675 1.471 1.00 93.94 85 LEU A N 1
ATOM 657 C CA . LEU A 1 85 ? -1.280 -1.398 0.074 1.00 93.94 85 LEU A CA 1
ATOM 658 C C . LEU A 1 85 ? -0.011 -0.923 -0.631 1.00 93.94 85 LEU A C 1
ATOM 660 O O . LEU A 1 85 ? 0.609 0.062 -0.232 1.00 93.94 85 LEU A O 1
ATOM 664 N N . LEU A 1 86 ? 0.317 -1.590 -1.729 1.00 91.56 86 LEU A N 1
ATOM 665 C CA . LEU A 1 86 ? 1.343 -1.199 -2.676 1.00 91.56 86 LEU A CA 1
ATOM 666 C C . LEU A 1 86 ? 0.649 -0.708 -3.958 1.00 91.56 86 LEU A C 1
ATOM 668 O O . LEU A 1 86 ? 0.246 -1.519 -4.797 1.00 91.56 86 LEU A O 1
ATOM 672 N N . PRO A 1 87 ? 0.453 0.611 -4.135 1.00 88.50 87 PRO A N 1
ATOM 673 C CA . PRO A 1 87 ? -0.291 1.120 -5.280 1.00 88.50 87 PRO A CA 1
ATOM 674 C C . PRO A 1 87 ? 0.417 0.850 -6.610 1.00 88.50 87 PRO A C 1
ATOM 676 O O . PRO A 1 87 ? -0.245 0.703 -7.634 1.00 88.50 87 PRO A O 1
ATOM 679 N N . PHE A 1 88 ? 1.747 0.737 -6.576 1.00 83.88 88 PHE A N 1
ATOM 680 C CA . PHE A 1 88 ? 2.573 0.389 -7.724 1.00 83.88 88 PHE A CA 1
ATOM 681 C C . PHE A 1 88 ? 3.505 -0.757 -7.388 1.00 83.88 88 PHE A C 1
ATOM 683 O O . PHE A 1 88 ? 4.440 -0.607 -6.603 1.00 83.88 88 PHE A O 1
ATOM 690 N N . LEU A 1 89 ? 3.262 -1.887 -8.037 1.00 84.06 89 LEU A N 1
ATOM 691 C CA . LEU A 1 89 ? 4.187 -3.003 -8.077 1.00 84.06 89 LEU A CA 1
ATOM 692 C C . LEU A 1 89 ? 4.816 -3.032 -9.468 1.00 84.06 89 LEU A C 1
ATOM 694 O O . LEU A 1 89 ? 4.259 -3.647 -10.376 1.00 84.06 89 LEU A O 1
ATOM 698 N N . ASP A 1 90 ? 5.926 -2.317 -9.643 1.00 82.25 90 ASP A N 1
ATOM 699 C CA . ASP A 1 90 ? 6.676 -2.360 -10.895 1.00 82.25 90 ASP A CA 1
ATOM 700 C C . ASP A 1 90 ? 7.436 -3.686 -11.053 1.00 82.25 90 ASP A C 1
ATOM 702 O O . ASP A 1 90 ? 7.573 -4.480 -10.119 1.00 82.25 90 ASP A O 1
ATOM 706 N N . TYR A 1 91 ? 7.896 -3.966 -12.273 1.00 83.94 91 TYR A N 1
ATOM 707 C CA . TYR A 1 91 ? 8.591 -5.218 -12.565 1.00 83.94 91 TYR A CA 1
ATOM 708 C C . TYR A 1 91 ? 9.885 -5.401 -11.747 1.00 83.94 91 TYR A C 1
ATOM 710 O O . TYR A 1 91 ? 10.096 -6.511 -11.254 1.00 83.94 91 TYR A O 1
ATOM 718 N N . PRO A 1 92 ? 10.737 -4.370 -11.547 1.00 85.31 92 PRO A N 1
ATOM 719 C CA . PRO A 1 92 ? 11.890 -4.478 -10.656 1.00 85.31 92 PRO A CA 1
ATOM 720 C C . PRO A 1 92 ? 11.514 -4.871 -9.223 1.00 85.31 92 PRO A C 1
ATOM 722 O O . PRO A 1 92 ? 12.080 -5.829 -8.701 1.00 85.31 92 PRO A O 1
ATOM 725 N N . LEU A 1 93 ? 10.526 -4.207 -8.613 1.00 86.19 93 LEU A N 1
ATOM 726 C CA . LEU A 1 93 ? 10.072 -4.518 -7.259 1.00 86.19 93 LEU A CA 1
ATOM 727 C C . LEU A 1 93 ? 9.446 -5.914 -7.180 1.00 86.19 93 LEU A C 1
ATOM 729 O O . LEU A 1 93 ? 9.729 -6.663 -6.247 1.00 86.19 93 LEU A O 1
ATOM 733 N N . ALA A 1 94 ? 8.644 -6.306 -8.172 1.00 86.88 94 ALA A N 1
ATOM 734 C CA . ALA A 1 94 ? 8.085 -7.654 -8.251 1.00 86.88 94 ALA A CA 1
ATOM 735 C C . ALA A 1 94 ? 9.181 -8.723 -8.347 1.00 86.88 94 ALA A C 1
ATOM 737 O O . ALA A 1 94 ? 9.130 -9.729 -7.640 1.00 86.88 94 ALA A O 1
ATOM 738 N N . ALA A 1 95 ? 10.191 -8.500 -9.190 1.00 86.88 95 ALA A N 1
ATOM 739 C CA . ALA A 1 95 ? 11.317 -9.411 -9.332 1.00 86.88 95 ALA A CA 1
ATOM 740 C C . ALA A 1 95 ? 12.129 -9.511 -8.035 1.00 86.88 95 ALA A C 1
ATOM 742 O O . ALA A 1 95 ? 12.506 -10.617 -7.652 1.00 86.88 95 ALA A O 1
ATOM 743 N N . ASP A 1 96 ? 12.360 -8.389 -7.349 1.00 88.00 96 ASP A N 1
ATOM 744 C CA . ASP A 1 96 ? 13.061 -8.360 -6.064 1.00 88.00 96 ASP A CA 1
ATOM 745 C C . ASP A 1 96 ? 12.306 -9.135 -4.974 1.00 88.00 96 ASP A C 1
ATOM 747 O O . ASP A 1 96 ? 12.920 -9.877 -4.205 1.00 88.00 96 ASP A O 1
ATOM 751 N N . LEU A 1 97 ? 10.974 -9.009 -4.931 1.00 87.62 97 LEU A N 1
ATOM 752 C CA . LEU A 1 97 ? 10.122 -9.735 -3.987 1.00 87.62 97 LEU A CA 1
ATOM 753 C C . LEU A 1 97 ? 10.103 -11.242 -4.266 1.00 87.62 97 LEU A C 1
ATOM 755 O O . LEU A 1 97 ? 10.236 -12.035 -3.339 1.00 87.62 97 LEU A O 1
ATOM 759 N N . VAL A 1 98 ? 9.978 -11.646 -5.534 1.00 87.06 98 VAL A N 1
ATOM 760 C CA . VAL A 1 98 ? 9.943 -13.067 -5.927 1.00 87.06 98 VAL A CA 1
ATOM 761 C C . VAL A 1 98 ? 11.296 -13.746 -5.713 1.00 87.06 98 VAL A C 1
ATOM 763 O O . VAL A 1 98 ? 11.346 -14.908 -5.318 1.00 87.06 98 VAL A O 1
ATOM 766 N N . LYS A 1 99 ? 12.401 -13.037 -5.967 1.00 85.25 99 LYS A N 1
ATOM 767 C CA . LYS A 1 99 ? 13.763 -13.573 -5.808 1.00 85.25 99 LYS A CA 1
ATOM 768 C C . LYS A 1 99 ? 14.278 -13.505 -4.371 1.00 85.25 99 LYS A C 1
ATOM 770 O O . LYS A 1 99 ? 15.312 -14.102 -4.086 1.00 85.25 99 LYS A O 1
ATOM 775 N N . GLY A 1 100 ? 13.602 -12.768 -3.489 1.00 82.00 100 GLY A N 1
ATOM 776 C CA . GLY A 1 100 ? 14.038 -12.557 -2.108 1.00 82.00 100 GLY A CA 1
ATOM 777 C C . GLY A 1 100 ? 15.310 -11.712 -1.984 1.00 82.00 100 GLY A C 1
ATOM 778 O O . GLY A 1 100 ? 15.984 -11.771 -0.962 1.00 82.00 100 GLY A O 1
ATOM 779 N N . SER A 1 101 ? 15.660 -10.932 -3.008 1.00 80.62 101 SER A N 1
ATOM 780 C CA . SER A 1 101 ? 16.872 -10.107 -3.014 1.00 80.62 101 SER A CA 1
ATOM 781 C C . SER A 1 101 ? 16.738 -8.820 -2.188 1.00 80.62 101 SER A C 1
ATOM 783 O O . SER A 1 101 ? 17.743 -8.299 -1.711 1.00 80.62 101 SER A O 1
ATOM 785 N N . LEU A 1 102 ? 15.503 -8.340 -1.971 1.00 84.56 102 LEU A N 1
ATOM 786 C CA . LEU A 1 102 ? 15.111 -7.300 -0.999 1.00 84.56 102 LEU A CA 1
ATOM 787 C C . LEU A 1 102 ? 16.074 -6.093 -0.903 1.00 84.56 102 LEU A C 1
ATOM 789 O O . LEU A 1 102 ? 16.444 -5.649 0.193 1.00 84.56 102 LEU A O 1
ATOM 793 N N . HIS A 1 103 ? 16.497 -5.551 -2.047 1.00 80.94 103 HIS A N 1
ATOM 794 C CA . HIS A 1 103 ? 17.511 -4.495 -2.089 1.00 80.94 103 HIS A CA 1
ATOM 795 C C . HIS A 1 103 ? 17.001 -3.157 -1.531 1.00 80.94 103 HIS A C 1
ATOM 797 O O . HIS A 1 103 ? 17.752 -2.444 -0.865 1.00 80.94 103 HIS A O 1
ATOM 803 N N . GLY A 1 104 ? 15.729 -2.829 -1.773 1.00 87.38 104 GLY A N 1
ATOM 804 C CA . GLY A 1 104 ? 15.112 -1.568 -1.354 1.00 87.38 104 GLY A CA 1
ATOM 805 C C . GLY A 1 104 ? 14.347 -1.647 -0.024 1.00 87.38 104 GLY A C 1
ATOM 806 O O . GLY A 1 104 ? 13.852 -2.719 0.344 1.00 87.38 104 GLY A O 1
ATOM 807 N N . PRO A 1 105 ? 14.169 -0.510 0.680 1.00 91.56 105 PRO A N 1
ATOM 808 C CA . PRO A 1 105 ? 13.418 -0.467 1.935 1.00 91.56 105 PRO A CA 1
ATOM 809 C C . PRO A 1 105 ? 11.955 -0.888 1.747 1.00 91.56 105 PRO A C 1
ATOM 811 O O . PRO A 1 105 ? 11.410 -1.600 2.586 1.00 91.56 105 PRO A O 1
ATOM 814 N N . VAL A 1 106 ? 11.335 -0.533 0.615 1.00 92.38 106 VAL A N 1
ATOM 815 C CA . VAL A 1 106 ? 9.968 -0.964 0.278 1.00 92.38 106 VAL A CA 1
ATOM 816 C C . VAL A 1 106 ? 9.888 -2.485 0.134 1.00 92.38 106 VAL A C 1
ATOM 818 O O . VAL A 1 106 ? 9.008 -3.103 0.724 1.00 92.38 106 VAL A O 1
ATOM 821 N N . ALA A 1 107 ? 10.827 -3.109 -0.586 1.00 92.44 107 ALA A N 1
ATOM 822 C CA . ALA A 1 107 ? 10.847 -4.561 -0.763 1.00 92.44 107 ALA A CA 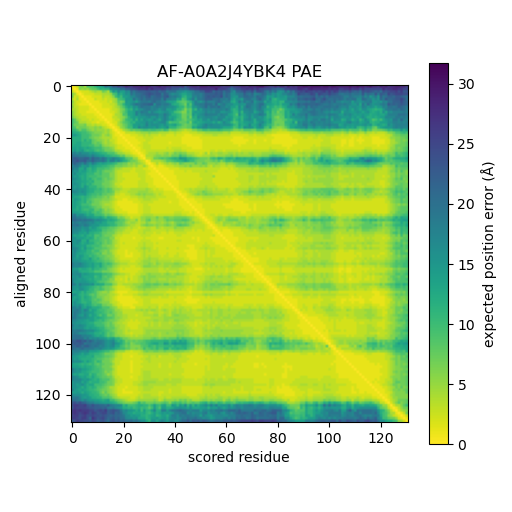1
ATOM 823 C C . ALA A 1 107 ? 10.986 -5.290 0.583 1.00 92.44 107 ALA A C 1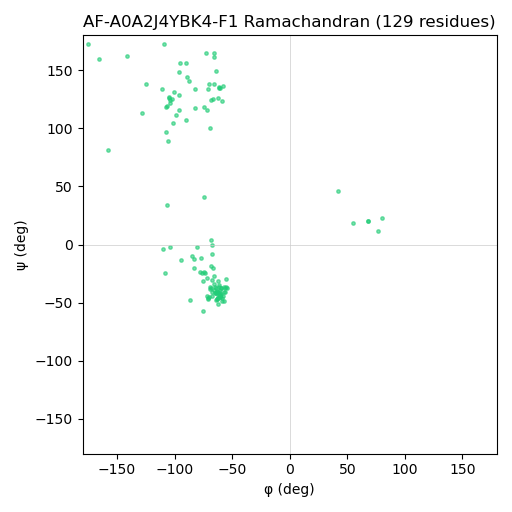
ATOM 825 O O . ALA A 1 107 ? 10.222 -6.213 0.862 1.00 92.44 107 ALA A O 1
ATOM 826 N N . ARG A 1 108 ? 11.905 -4.830 1.446 1.00 93.69 108 ARG A N 1
ATOM 827 C CA . ARG A 1 108 ? 12.085 -5.373 2.804 1.00 93.69 108 ARG A CA 1
ATOM 828 C C . ARG A 1 108 ? 10.813 -5.260 3.632 1.00 93.69 108 ARG A C 1
ATOM 830 O O . ARG A 1 108 ? 10.394 -6.237 4.233 1.00 93.69 108 ARG A O 1
ATOM 837 N N . ARG A 1 109 ? 10.151 -4.103 3.616 1.00 94.75 109 ARG A N 1
ATOM 838 C CA . ARG A 1 109 ? 8.920 -3.905 4.390 1.00 94.75 109 ARG A CA 1
ATOM 839 C C . ARG A 1 109 ? 7.731 -4.694 3.884 1.00 94.75 109 ARG A C 1
ATOM 841 O O . ARG A 1 109 ? 6.960 -5.200 4.693 1.00 94.75 109 ARG A O 1
ATOM 848 N N . VAL A 1 110 ? 7.586 -4.823 2.570 1.00 94.25 110 VAL A N 1
ATOM 849 C C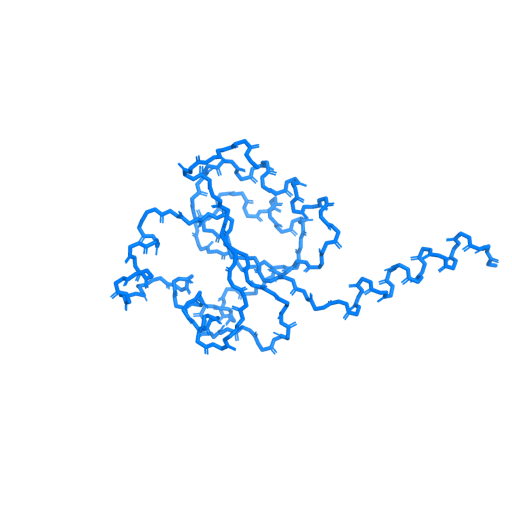A . VAL A 1 110 ? 6.576 -5.710 1.988 1.00 94.25 110 VAL A CA 1
ATOM 850 C C . VAL A 1 110 ? 6.854 -7.155 2.402 1.00 94.25 110 VAL A C 1
ATOM 852 O O . VAL A 1 110 ? 5.928 -7.867 2.778 1.00 94.25 110 VAL A O 1
ATOM 855 N N . HIS A 1 111 ? 8.117 -7.578 2.405 1.00 93.69 111 HIS A N 1
ATOM 856 C CA . HIS A 1 111 ? 8.499 -8.903 2.880 1.00 93.69 111 HIS A CA 1
ATOM 857 C C . HIS A 1 111 ? 8.189 -9.108 4.374 1.00 93.69 111 HIS A C 1
ATOM 859 O O . HIS A 1 111 ? 7.546 -10.094 4.725 1.00 93.69 111 HIS A O 1
ATOM 865 N N . ASP A 1 112 ? 8.540 -8.154 5.240 1.00 93.69 112 ASP A N 1
ATOM 866 C CA . ASP A 1 112 ? 8.230 -8.199 6.678 1.00 93.69 112 ASP A CA 1
ATOM 867 C C . ASP A 1 112 ? 6.710 -8.245 6.938 1.00 93.69 112 ASP A C 1
ATOM 869 O O . ASP A 1 112 ? 6.229 -8.976 7.809 1.00 93.69 112 ASP A O 1
ATOM 873 N N . ALA A 1 113 ? 5.925 -7.503 6.150 1.00 94.69 113 ALA A N 1
ATOM 874 C CA . ALA A 1 113 ? 4.466 -7.549 6.202 1.00 94.69 113 ALA A CA 1
ATOM 875 C C . ALA A 1 113 ? 3.933 -8.947 5.847 1.00 94.69 113 ALA A C 1
ATOM 877 O O . ALA A 1 113 ? 3.113 -9.495 6.580 1.00 94.69 113 ALA A O 1
ATOM 878 N N . LEU A 1 114 ? 4.449 -9.561 4.779 1.00 92.81 114 LEU A N 1
ATOM 879 C CA . LEU A 1 114 ? 4.075 -10.925 4.394 1.00 92.81 114 LEU A CA 1
ATOM 880 C C . LEU A 1 114 ? 4.437 -11.946 5.484 1.00 92.81 114 LEU A C 1
ATOM 882 O O . LEU A 1 114 ? 3.614 -12.799 5.809 1.00 92.81 114 LEU A O 1
ATOM 886 N N . LEU A 1 115 ? 5.629 -11.841 6.082 1.00 92.75 115 LEU A N 1
ATOM 887 C CA . LEU A 1 115 ? 6.071 -12.734 7.161 1.00 92.75 115 LEU A CA 1
ATOM 888 C C . LEU A 1 115 ? 5.238 -12.589 8.441 1.00 92.75 115 LEU A C 1
ATOM 890 O O . LEU A 1 115 ? 5.006 -13.576 9.135 1.00 92.75 115 LEU A O 1
ATOM 894 N N . SER A 1 116 ? 4.770 -11.379 8.750 1.00 92.62 116 SER A N 1
ATOM 895 C CA . SER A 1 116 ? 3.912 -11.115 9.916 1.00 92.62 116 SER A CA 1
ATOM 896 C C . SER A 1 116 ? 2.435 -11.468 9.693 1.00 92.62 116 SER A C 1
ATOM 898 O O . SER A 1 116 ? 1.628 -11.338 10.612 1.00 92.62 116 SER A O 1
ATOM 900 N N . GLY A 1 117 ? 2.067 -11.928 8.491 1.00 93.75 117 GLY A N 1
ATOM 901 C CA . GLY A 1 117 ? 0.686 -12.254 8.133 1.00 93.75 117 GLY A CA 1
ATOM 902 C C . GLY A 1 117 ? -0.190 -11.031 7.843 1.00 93.75 117 GLY A C 1
ATOM 903 O O . GLY A 1 117 ? -1.408 -11.174 7.726 1.00 93.75 117 GLY A O 1
ATOM 904 N N . LEU A 1 118 ? 0.400 -9.837 7.709 1.00 95.56 118 LEU A N 1
ATOM 905 C CA . LEU A 1 118 ? -0.318 -8.637 7.294 1.00 95.56 118 LEU A CA 1
ATOM 906 C C . LEU A 1 118 ? -0.749 -8.791 5.825 1.00 95.56 118 LEU A C 1
ATOM 908 O O . LEU A 1 118 ? 0.108 -8.998 4.961 1.00 95.56 118 LEU A O 1
ATOM 912 N N . PRO A 1 119 ? -2.048 -8.656 5.495 1.00 95.50 119 PRO A N 1
ATOM 913 C CA . PRO A 1 119 ? -2.494 -8.734 4.111 1.00 95.50 119 PRO A CA 1
ATOM 914 C C . PRO A 1 119 ? -1.809 -7.672 3.245 1.00 95.50 119 PRO A C 1
ATOM 916 O O . PRO A 1 119 ? -1.908 -6.477 3.531 1.00 95.50 119 PRO A O 1
ATOM 919 N N . VAL A 1 120 ? -1.142 -8.105 2.172 1.00 94.62 120 VAL A N 1
ATOM 920 C CA . VAL A 1 120 ? -0.515 -7.220 1.183 1.00 94.62 120 VAL A CA 1
ATOM 921 C C . VAL A 1 120 ? -1.371 -7.178 -0.076 1.00 94.62 120 VAL A C 1
ATOM 923 O O . VAL A 1 120 ? -1.621 -8.198 -0.714 1.00 94.62 120 VAL A O 1
ATOM 926 N N . LEU A 1 121 ? -1.805 -5.979 -0.445 1.00 92.12 121 LEU A N 1
ATOM 927 C CA . LEU A 1 121 ? -2.595 -5.709 -1.637 1.00 92.12 121 LEU A CA 1
ATOM 928 C C . LEU A 1 121 ? -1.747 -4.916 -2.626 1.00 92.12 121 LEU A C 1
ATOM 930 O O . LEU A 1 121 ? -1.125 -3.925 -2.254 1.00 92.12 121 LEU A O 1
ATOM 934 N N . ALA A 1 122 ? -1.763 -5.313 -3.894 1.00 88.25 122 ALA A N 1
ATOM 935 C CA . ALA A 1 122 ? -1.156 -4.549 -4.976 1.00 88.25 122 ALA A CA 1
ATOM 936 C C . ALA A 1 122 ? -2.193 -4.284 -6.067 1.00 88.25 122 ALA A C 1
ATOM 938 O O . ALA A 1 122 ? -2.979 -5.169 -6.418 1.00 88.25 122 ALA A O 1
ATOM 939 N N . LEU A 1 123 ? -2.208 -3.068 -6.614 1.00 78.88 123 LEU A N 1
ATOM 940 C CA . LEU A 1 123 ? -3.093 -2.761 -7.735 1.00 78.88 123 LEU A CA 1
A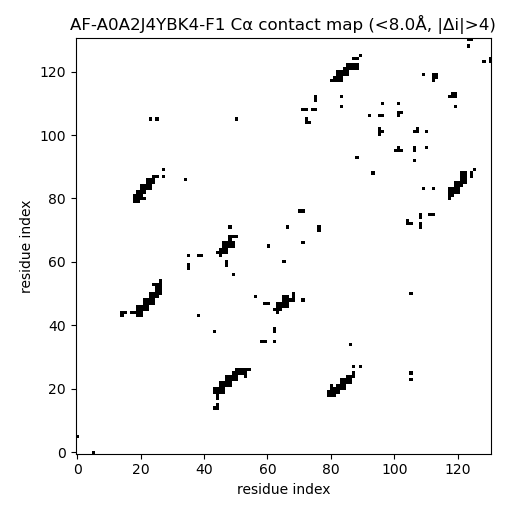TOM 941 C C . LEU A 1 123 ? -2.595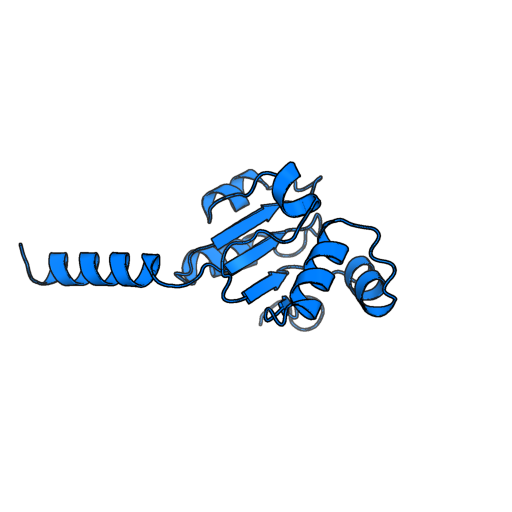 -3.485 -8.989 1.00 78.88 123 LEU A C 1
ATOM 943 O O . LEU A 1 123 ? -1.401 -3.501 -9.286 1.00 78.88 123 LEU A O 1
ATOM 947 N N . ARG A 1 124 ? -3.524 -4.056 -9.763 1.00 67.56 124 ARG A N 1
ATOM 948 C CA . ARG A 1 124 ? -3.240 -4.799 -11.005 1.00 67.56 124 ARG A CA 1
ATOM 949 C C . ARG A 1 124 ? -2.872 -3.871 -12.167 1.00 67.56 124 ARG A C 1
ATOM 951 O O . ARG A 1 124 ? -3.318 -4.083 -13.292 1.00 67.56 124 ARG A O 1
ATOM 958 N N . TYR A 1 125 ? -2.082 -2.834 -11.919 1.00 60.25 125 TYR A N 1
ATOM 959 C CA . TYR A 1 125 ? -1.949 -1.717 -12.847 1.00 60.25 125 TYR A CA 1
ATOM 960 C C . TYR A 1 125 ? -1.315 -2.116 -14.184 1.00 60.25 125 TYR A C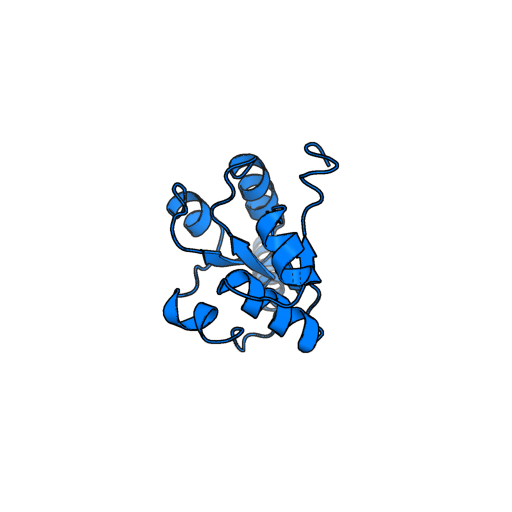 1
ATOM 962 O O . TYR A 1 125 ? -1.755 -1.669 -15.239 1.00 60.25 125 TYR A O 1
ATOM 970 N N . HIS A 1 126 ? -0.349 -3.036 -14.159 1.00 57.38 126 HIS A N 1
ATOM 971 C CA . HIS A 1 126 ? 0.248 -3.582 -15.380 1.00 57.38 126 HIS A CA 1
ATOM 972 C C . HIS A 1 126 ? -0.705 -4.467 -16.194 1.00 57.38 126 HIS A C 1
ATOM 974 O O . HIS A 1 126 ? -0.464 -4.682 -17.378 1.00 57.38 126 HIS A O 1
ATOM 980 N N . CYS A 1 127 ? -1.789 -4.960 -15.589 1.00 51.19 127 CYS A N 1
ATOM 981 C CA . CYS A 1 127 ? -2.718 -5.888 -16.231 1.00 51.19 127 CYS A CA 1
ATOM 982 C C . CYS A 1 127 ? -4.073 -5.251 -16.579 1.00 51.19 127 CYS A C 1
ATOM 984 O O . CYS A 1 127 ? -4.764 -5.761 -17.456 1.00 51.19 127 CYS A O 1
ATOM 986 N N . ALA A 1 128 ? -4.486 -4.186 -15.884 1.00 57.41 128 ALA A N 1
ATOM 987 C CA . ALA A 1 128 ? -5.794 -3.554 -16.057 1.00 57.41 128 ALA A CA 1
ATOM 988 C C . ALA A 1 128 ? -5.785 -2.086 -15.571 1.00 57.41 128 ALA A C 1
ATOM 990 O O . ALA A 1 128 ? -6.245 -1.803 -14.464 1.00 57.41 128 ALA A O 1
ATOM 991 N N . PRO A 1 129 ? -5.307 -1.129 -16.386 1.00 54.72 129 PRO A N 1
ATOM 992 C CA . PRO A 1 129 ? -5.149 0.272 -15.983 1.00 54.72 129 PRO A CA 1
ATOM 993 C C . PRO A 1 129 ? -6.466 1.032 -15.733 1.00 54.72 129 PRO A C 1
ATOM 995 O O . PRO A 1 129 ? -6.426 2.173 -15.280 1.00 54.72 129 PRO A O 1
ATOM 998 N N . ALA A 1 130 ? -7.616 0.429 -16.047 1.00 61.00 130 ALA A N 1
ATOM 999 C CA . ALA A 1 130 ? -8.951 0.991 -15.831 1.00 61.00 130 ALA A CA 1
ATOM 1000 C C . ALA A 1 130 ? -9.763 0.278 -14.728 1.00 61.00 130 ALA A C 1
ATOM 1002 O O . ALA A 1 130 ? -10.873 0.719 -14.429 1.00 61.00 130 ALA A O 1
ATOM 1003 N N . SER A 1 131 ? -9.235 -0.809 -14.144 1.00 54.38 131 SER A N 1
ATOM 1004 C CA . SER A 1 131 ? -9.873 -1.544 -13.035 1.00 54.38 131 SER A CA 1
ATOM 1005 C C . SER A 1 131 ? -9.884 -0.737 -11.751 1.00 54.38 131 SER A C 1
ATOM 1007 O O . SER A 1 131 ? -9.071 0.202 -11.637 1.00 54.38 131 SER A O 1
#

Mean predicted aligned error: 6.88 Å

Radius of gyration: 15.97 Å; Cα contacts (8 Å, |Δi|>4): 169; chains: 1; bounding box: 47×32×36 Å

Solvent-accessible surface area (backbone atoms only — not comparable to full-atom values): 7642 Å² total; per-residue (Å²): 136,52,73,69,59,50,53,56,48,52,53,53,50,54,54,69,68,49,57,32,36,39,34,46,46,58,59,73,73,74,65,53,67,63,52,49,54,52,54,57,67,64,76,62,51,37,36,31,42,65,46,80,78,44,92,60,49,68,71,53,48,74,58,32,50,66,52,60,59,76,56,51,54,74,40,75,67,91,65,71,54,66,28,38,37,29,71,68,70,49,70,70,57,48,50,29,57,75,69,67,63,43,84,47,50,67,42,42,38,54,50,52,34,55,75,70,67,41,50,74,45,63,51,60,52,95,81,42,82,84,112

Nearest PDB structures (foldseek):
  6pr3-assembly1_B  TM=5.910E-01  e=4.070E-02  Salmonella enterica subsp. enterica serovar Typhimurium
  6pqz-assembly1_A  TM=6.149E-01  e=8.242E-02  Salmonella enterica subsp. enterica serovar Typhimurium
  4hv4-assembly2_B  TM=5.957E-01  e=9.370E-02  Yersinia pestis CO92
  2f00-assembly1_A  TM=5.700E-01  e=1.468E-01  Escherichia coli
  5mms-assembly2_C-3  TM=4.512E-01  e=1.300E+00  Homo sapiens

Foldseek 3Di:
DDPVVVVVVVLVVVLVVDFAEEEEEDLDDPPPVVVLVVLLVPSGAYEYAYDPNNPPVVSNVVRHHYDDNVQQLVAPDPGDHQAYEYADDDPVLVVCLVVVVQPGSVSVNLVNCVVVVHHYHYDPCVPCVPD

pLDDT: mean 85.94, std 9.87, range [51.19, 96.69]